Protein AF-A0AB33L3B5-F1 (afdb_monomer_lite)

Sequence (110 aa):
MNKSFKAITYSYHFKDEKKHASFLLTYSDYDDYDDYDKNINKRIKFKINQSFINRNKDIIVTPSFIKKIGYYEFSKLIGNSKTIFLIDKDEIKEGKVLIRHVKPYFFSEE

Radius of gyration: 15.98 Å; chains: 1; bounding box: 43×30×41 Å

Foldseek 3Di:
DPDDWDKDKDKDWDDDPPWTKIKIWMFTQAPDVVCVVVVHPGFDKDKDFLVVCVVCVVVDDDPVNCVVVDDVVVCVVLVPDPWDKDWDPVQCDPRITMIGIIDMDIDTDD

pLDDT: mean 84.57, std 9.16, range [47.91, 92.69]

Secondary structure (DSSP, 8-state):
---PPPEEEEEEEEEETTEEEEEEEEEESSSSHHHHHHT-SPPPEEEEEHHHHHHTGGGS--HHHHHHHHHHHHHHHHHT-S-EEEE-GGG-BTTEEEEEEEEEEEEE--

Structure (mmCIF, N/CA/C/O backbone):
data_AF-A0AB33L3B5-F1
#
_entry.id   AF-A0AB33L3B5-F1
#
loop_
_atom_site.group_PDB
_atom_site.id
_atom_site.type_symbol
_atom_site.label_atom_id
_atom_site.label_alt_id
_atom_site.label_comp_id
_atom_site.label_asym_id
_atom_site.label_entity_id
_atom_site.label_seq_id
_atom_site.pdbx_PDB_ins_code
_atom_site.Cartn_x
_atom_site.Cartn_y
_atom_site.Cartn_z
_atom_site.occupancy
_atom_site.B_iso_or_equiv
_atom_site.auth_seq_id
_atom_site.auth_comp_id
_atom_site.auth_asym_id
_atom_site.auth_atom_id
_atom_site.pdbx_PDB_model_num
ATOM 1 N N . MET A 1 1 ? 29.202 -2.184 -13.326 1.00 47.91 1 MET A N 1
ATOM 2 C CA . MET A 1 1 ? 28.197 -1.304 -12.682 1.00 47.91 1 MET A CA 1
ATOM 3 C C . MET A 1 1 ? 27.633 -2.039 -11.480 1.00 47.91 1 MET A C 1
ATOM 5 O O . MET A 1 1 ? 27.128 -3.136 -11.676 1.00 47.91 1 MET A O 1
ATOM 9 N N . ASN A 1 2 ? 27.713 -1.475 -10.270 1.00 50.91 2 ASN A N 1
ATOM 10 C CA . ASN A 1 2 ? 26.993 -2.023 -9.116 1.00 50.91 2 ASN A CA 1
ATOM 11 C C . ASN A 1 2 ? 25.494 -1.780 -9.316 1.00 50.91 2 ASN A C 1
ATOM 13 O O . ASN A 1 2 ? 24.997 -0.668 -9.137 1.00 50.91 2 ASN A O 1
ATOM 17 N N . LYS A 1 3 ? 24.7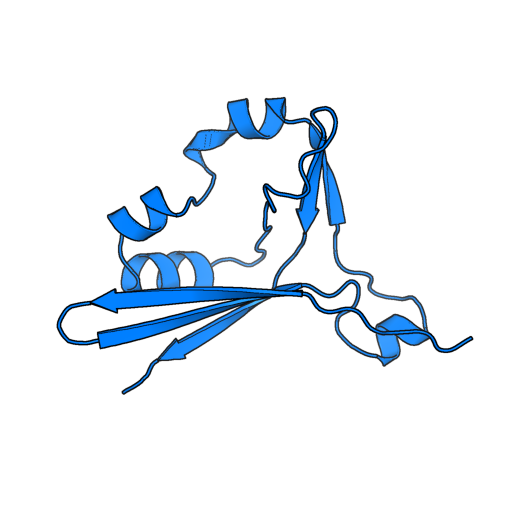93 -2.822 -9.754 1.00 61.28 3 LYS A N 1
ATOM 18 C CA . LYS A 1 3 ? 23.335 -2.896 -9.770 1.00 61.28 3 LYS A CA 1
ATOM 19 C C . LYS A 1 3 ? 22.849 -2.870 -8.308 1.00 61.28 3 LYS A C 1
ATOM 21 O O . LYS A 1 3 ? 23.199 -3.759 -7.541 1.00 61.28 3 LYS A O 1
ATOM 26 N N . SER A 1 4 ? 22.111 -1.835 -7.894 1.00 67.12 4 SER A N 1
ATOM 27 C CA . SER A 1 4 ? 21.545 -1.748 -6.539 1.00 67.12 4 SER A CA 1
ATOM 28 C C . SER A 1 4 ? 20.068 -2.143 -6.525 1.00 67.12 4 SER A C 1
ATOM 30 O O . SER A 1 4 ? 19.245 -1.575 -7.247 1.00 67.12 4 SER A O 1
ATOM 32 N N . PHE A 1 5 ? 19.735 -3.119 -5.679 1.00 74.88 5 PHE A N 1
ATOM 33 C CA . PHE A 1 5 ? 18.360 -3.512 -5.387 1.00 74.88 5 PHE A CA 1
ATOM 34 C C . PHE A 1 5 ? 17.726 -2.454 -4.477 1.00 74.88 5 PHE A C 1
ATOM 36 O O . PHE A 1 5 ? 18.210 -2.206 -3.372 1.00 74.88 5 PHE A O 1
ATOM 43 N N . LYS A 1 6 ? 16.671 -1.785 -4.952 1.00 77.56 6 LYS A N 1
ATOM 44 C CA . LYS A 1 6 ? 15.964 -0.753 -4.185 1.00 77.56 6 LYS A CA 1
ATOM 45 C C . LYS A 1 6 ? 14.647 -1.299 -3.654 1.00 77.56 6 LYS A C 1
ATOM 47 O O . LYS A 1 6 ? 13.750 -1.612 -4.433 1.00 77.56 6 LYS A O 1
ATOM 52 N N . ALA A 1 7 ? 14.524 -1.314 -2.332 1.00 82.94 7 ALA A N 1
ATOM 53 C CA . ALA A 1 7 ? 13.273 -1.551 -1.632 1.00 82.94 7 ALA A CA 1
ATOM 54 C C . ALA A 1 7 ? 12.838 -0.281 -0.887 1.00 82.94 7 ALA A C 1
ATOM 56 O O . ALA A 1 7 ? 13.673 0.467 -0.378 1.00 82.94 7 ALA A O 1
ATOM 57 N N . ILE A 1 8 ? 11.532 -0.035 -0.845 1.00 84.56 8 ILE A N 1
ATOM 58 C CA . ILE A 1 8 ? 10.903 1.039 -0.074 1.00 84.56 8 ILE A CA 1
ATOM 59 C C . ILE A 1 8 ? 9.944 0.381 0.912 1.00 84.56 8 ILE A C 1
ATOM 61 O O . ILE A 1 8 ? 9.138 -0.465 0.521 1.00 84.56 8 ILE A O 1
ATOM 65 N N . THR A 1 9 ? 10.015 0.786 2.175 1.00 86.75 9 THR A N 1
ATOM 66 C CA . THR A 1 9 ? 9.159 0.271 3.245 1.00 86.75 9 THR A CA 1
ATOM 67 C C . THR A 1 9 ? 8.336 1.409 3.824 1.00 86.75 9 THR A C 1
ATOM 69 O O . THR A 1 9 ? 8.885 2.434 4.219 1.00 86.75 9 THR A O 1
ATOM 72 N N . TYR A 1 10 ? 7.023 1.211 3.888 1.00 85.62 10 TYR A N 1
ATOM 73 C CA . TYR A 1 10 ? 6.073 2.131 4.500 1.00 85.62 10 TYR A CA 1
ATOM 74 C C . TYR A 1 10 ? 5.579 1.517 5.806 1.00 85.62 10 TYR A C 1
ATOM 76 O O . TYR A 1 10 ? 4.938 0.466 5.784 1.00 85.62 10 TYR A O 1
ATOM 84 N N . SER A 1 11 ? 5.879 2.166 6.928 1.00 86.56 11 SER A N 1
ATOM 85 C CA . SER A 1 11 ? 5.530 1.675 8.262 1.00 86.56 11 SER A CA 1
ATOM 86 C C . SER A 1 11 ? 4.273 2.350 8.795 1.00 86.56 11 SER A C 1
ATOM 88 O O . SER A 1 11 ? 4.162 3.576 8.782 1.00 86.56 11 SER A O 1
ATOM 90 N N . TYR A 1 12 ? 3.341 1.550 9.306 1.00 84.50 12 TYR A N 1
ATOM 91 C CA . TYR A 1 12 ? 2.099 2.009 9.917 1.00 84.50 12 TYR A CA 1
ATOM 92 C C . TYR A 1 12 ? 1.986 1.453 11.332 1.00 84.50 12 TYR A C 1
ATOM 94 O O . TYR A 1 12 ? 2.079 0.244 11.549 1.00 84.50 12 TYR A O 1
ATOM 102 N N . HIS A 1 13 ? 1.739 2.341 12.291 1.00 83.75 13 HIS A N 1
ATOM 103 C CA . HIS A 1 13 ? 1.646 2.002 13.706 1.00 83.75 13 HIS A CA 1
ATOM 104 C C . HIS A 1 13 ? 0.249 2.323 14.236 1.00 83.75 13 HIS A C 1
ATOM 106 O O . HIS A 1 13 ? -0.279 3.414 14.016 1.00 83.75 13 HIS A O 1
ATOM 112 N N . PHE A 1 14 ? -0.328 1.368 14.956 1.00 80.56 14 PHE A N 1
ATOM 113 C CA . PHE A 1 14 ? -1.601 1.475 15.649 1.00 80.56 14 PHE A CA 1
ATOM 114 C C . PHE A 1 14 ? -1.312 1.425 17.135 1.00 80.56 14 PHE A C 1
ATOM 116 O O . PHE A 1 14 ? -0.669 0.498 17.630 1.00 80.56 14 PHE A O 1
ATOM 123 N N . LYS A 1 15 ? -1.806 2.438 17.836 1.00 74.50 15 LYS A N 1
ATOM 124 C CA . LYS A 1 15 ? -1.794 2.478 19.286 1.00 74.50 15 LYS A CA 1
ATOM 125 C C . LYS A 1 15 ? -3.238 2.485 19.757 1.00 74.50 15 LYS A C 1
ATOM 127 O O . LYS A 1 15 ? -3.956 3.448 19.493 1.00 74.50 15 LYS A O 1
ATOM 132 N N . ASP A 1 16 ? -3.635 1.402 20.404 1.00 68.00 16 ASP A N 1
ATOM 133 C CA . ASP A 1 16 ? -4.867 1.302 21.181 1.00 68.00 16 ASP A CA 1
ATOM 134 C C . ASP A 1 16 ? -4.491 1.232 22.672 1.00 68.00 16 ASP A C 1
ATOM 136 O O . ASP A 1 16 ? -3.3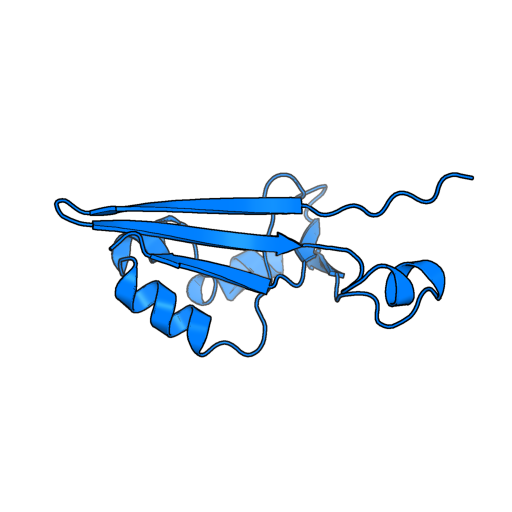60 0.872 23.003 1.00 68.00 16 ASP A O 1
ATOM 140 N N . GLU A 1 17 ? -5.402 1.578 23.580 1.00 65.81 17 GLU A N 1
ATOM 141 C CA . GLU A 1 17 ? -5.148 1.761 25.023 1.00 65.81 17 GLU A CA 1
ATOM 142 C C . GLU A 1 17 ? -4.485 0.551 25.706 1.00 65.81 17 GLU A C 1
ATOM 144 O O . GLU A 1 17 ? -3.875 0.698 26.764 1.00 65.81 17 GLU A O 1
ATOM 149 N N . LYS A 1 18 ? -4.587 -0.642 25.106 1.00 63.53 18 LYS A N 1
ATOM 150 C CA . LYS A 1 18 ? -4.032 -1.898 25.634 1.00 63.53 18 LYS A CA 1
ATOM 151 C C . LYS A 1 18 ? -3.209 -2.707 24.628 1.00 63.53 18 LYS A C 1
ATOM 153 O O . LYS A 1 18 ? -2.779 -3.800 24.980 1.00 63.53 18 LYS A O 1
ATOM 158 N N . LYS A 1 19 ? -3.039 -2.240 23.383 1.00 67.06 19 LYS A N 1
ATOM 159 C CA . LYS A 1 19 ? -2.376 -3.016 22.320 1.00 67.06 19 LYS A CA 1
ATOM 160 C C . LYS A 1 19 ? -1.578 -2.132 21.371 1.00 67.06 19 LYS A C 1
ATOM 162 O O . LYS A 1 19 ? -2.084 -1.139 20.842 1.00 67.06 19 LYS A O 1
ATOM 167 N N . HIS A 1 20 ? -0.351 -2.563 21.111 1.00 75.81 20 HIS A N 1
ATOM 168 C CA . HIS A 1 20 ? 0.501 -2.037 20.060 1.00 75.81 20 HIS A CA 1
ATOM 169 C C . HIS A 1 20 ? 0.459 -3.003 18.882 1.00 75.81 20 HIS A C 1
ATOM 171 O O . HIS A 1 20 ? 0.751 -4.189 19.008 1.00 75.81 20 HIS A O 1
ATOM 177 N N . ALA A 1 21 ? 0.046 -2.500 17.725 1.00 81.19 21 ALA A N 1
ATOM 178 C CA . ALA A 1 21 ? 0.068 -3.278 16.501 1.00 81.19 21 ALA A CA 1
ATOM 179 C C . ALA A 1 21 ? 0.709 -2.454 15.398 1.00 81.19 21 ALA A C 1
ATOM 181 O O . ALA A 1 21 ? 0.524 -1.239 15.314 1.00 81.19 21 ALA A O 1
ATOM 182 N N . SER A 1 22 ? 1.469 -3.103 14.529 1.00 83.75 22 SER A N 1
ATOM 183 C CA . SER A 1 22 ? 2.041 -2.426 13.375 1.00 83.75 22 SER A CA 1
ATOM 184 C C . SER A 1 22 ? 1.935 -3.288 12.132 1.00 83.75 22 SER A C 1
ATOM 186 O O . SER A 1 22 ? 1.772 -4.509 12.189 1.00 83.75 22 SER A O 1
ATOM 188 N N . PHE A 1 23 ? 1.968 -2.632 10.983 1.00 86.62 23 PHE A N 1
ATOM 189 C CA . PHE A 1 23 ? 2.166 -3.317 9.721 1.00 86.62 23 PHE A CA 1
ATOM 190 C C . PHE A 1 23 ? 3.080 -2.500 8.821 1.00 86.62 23 PHE A C 1
ATOM 192 O O . PHE A 1 23 ? 3.161 -1.274 8.922 1.00 86.62 23 PHE A O 1
ATOM 199 N N . LEU A 1 24 ? 3.755 -3.196 7.920 1.00 88.56 24 LEU A N 1
ATOM 200 C CA . LEU A 1 24 ? 4.561 -2.611 6.867 1.00 88.56 24 LEU A CA 1
ATOM 201 C C . LEU A 1 24 ? 3.923 -2.911 5.523 1.00 88.56 24 LEU A C 1
ATOM 203 O O . LEU A 1 24 ? 3.409 -4.006 5.302 1.00 88.56 24 LEU A O 1
ATOM 207 N N . LEU A 1 25 ? 4.032 -1.967 4.600 1.00 87.62 25 LEU A N 1
ATOM 208 C CA . LEU A 1 25 ? 3.890 -2.232 3.175 1.00 87.62 25 LEU A CA 1
ATOM 209 C C . LEU A 1 25 ? 5.270 -2.121 2.556 1.00 87.62 25 LEU A C 1
ATOM 211 O O . LEU A 1 25 ? 5.899 -1.067 2.639 1.00 87.62 25 LEU A O 1
ATOM 215 N N . THR A 1 26 ? 5.744 -3.193 1.931 1.00 87.75 26 THR A N 1
ATOM 216 C CA . THR A 1 26 ? 7.032 -3.164 1.23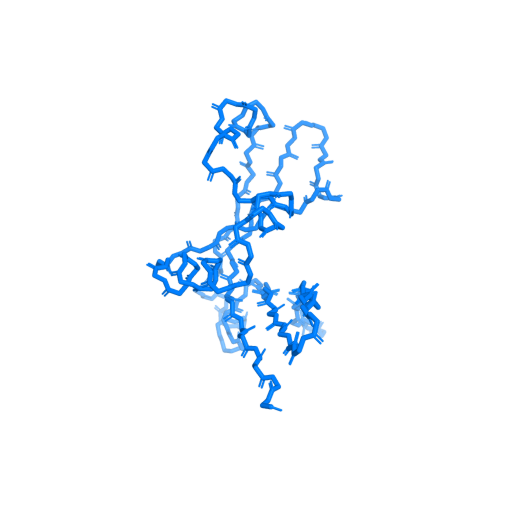9 1.00 87.75 26 THR A CA 1
ATOM 217 C C . THR A 1 26 ? 6.838 -3.190 -0.267 1.00 87.75 26 THR A C 1
ATOM 219 O O . THR A 1 26 ? 6.050 -3.961 -0.836 1.00 87.75 26 THR A O 1
ATOM 222 N N . TYR A 1 27 ? 7.590 -2.316 -0.918 1.00 87.69 27 TYR A N 1
ATOM 223 C CA . TYR A 1 27 ? 7.741 -2.251 -2.353 1.00 87.69 27 TYR A CA 1
ATOM 224 C C . TYR A 1 27 ? 9.171 -2.612 -2.737 1.00 87.69 27 TYR A C 1
ATOM 226 O O . TYR A 1 27 ? 10.126 -2.080 -2.181 1.00 87.69 27 TYR A O 1
ATOM 234 N N . SER A 1 28 ? 9.300 -3.433 -3.768 1.00 87.56 28 SER A N 1
ATOM 235 C CA . SER A 1 28 ? 10.524 -3.605 -4.540 1.00 87.56 28 SER A CA 1
ATOM 236 C C . SER A 1 28 ? 10.137 -3.685 -6.016 1.00 87.56 28 SER A C 1
ATOM 238 O O . SER A 1 28 ? 9.020 -4.093 -6.338 1.00 87.56 28 SER A O 1
ATOM 240 N N . ASP A 1 29 ? 11.033 -3.288 -6.923 1.00 86.00 29 ASP A N 1
ATOM 241 C CA . ASP A 1 29 ? 10.808 -3.485 -8.362 1.00 86.00 29 ASP A CA 1
ATOM 242 C C . ASP A 1 29 ? 10.773 -4.989 -8.734 1.00 86.00 29 ASP A C 1
ATOM 244 O O . ASP A 1 29 ? 10.180 -5.339 -9.753 1.00 86.00 29 ASP A O 1
ATOM 248 N N . TYR A 1 30 ? 11.351 -5.868 -7.903 1.00 87.50 30 TYR A N 1
ATOM 249 C CA . TYR A 1 30 ? 11.445 -7.324 -8.107 1.00 87.50 30 TYR A CA 1
ATOM 250 C C . TYR A 1 30 ? 11.201 -8.081 -6.793 1.00 87.50 30 TYR A C 1
ATOM 252 O O . TYR A 1 30 ? 11.396 -7.515 -5.715 1.00 87.50 30 TYR A O 1
ATOM 260 N N . ASP A 1 31 ? 10.757 -9.337 -6.860 1.00 82.06 31 ASP A N 1
ATOM 261 C CA . ASP A 1 31 ? 10.482 -10.127 -5.653 1.00 82.06 31 ASP A CA 1
ATOM 262 C C . ASP A 1 31 ? 11.756 -10.561 -4.920 1.00 82.06 31 ASP A C 1
ATOM 264 O O . ASP A 1 31 ? 11.783 -10.511 -3.689 1.00 82.06 31 ASP A O 1
ATOM 268 N N . ASP A 1 32 ? 12.818 -10.878 -5.659 1.00 85.94 32 ASP A N 1
ATOM 269 C CA . ASP A 1 32 ? 14.132 -11.219 -5.121 1.00 85.94 32 ASP A CA 1
ATOM 270 C C . ASP A 1 32 ? 15.282 -10.749 -6.037 1.00 85.94 32 ASP A C 1
ATOM 272 O O . ASP A 1 32 ? 15.086 -10.036 -7.029 1.00 85.94 32 ASP A O 1
ATOM 276 N N . TYR A 1 33 ? 16.512 -11.091 -5.643 1.00 85.19 33 TYR A N 1
ATOM 277 C CA . TYR A 1 33 ? 17.721 -10.722 -6.375 1.00 85.19 33 TYR A CA 1
ATOM 278 C C . TYR A 1 33 ? 17.881 -11.494 -7.692 1.00 85.19 33 TYR A C 1
ATOM 280 O O . TYR A 1 33 ? 18.416 -10.938 -8.650 1.00 85.19 33 TYR A O 1
ATOM 288 N N . ASP A 1 34 ? 17.398 -12.734 -7.767 1.00 88.31 34 ASP A N 1
ATOM 289 C CA . ASP A 1 34 ? 17.487 -13.554 -8.975 1.00 88.31 34 ASP A CA 1
ATOM 290 C C . ASP A 1 34 ? 16.597 -12.977 -10.078 1.00 88.31 34 ASP A C 1
ATOM 292 O O . ASP A 1 34 ? 17.050 -12.804 -11.214 1.00 88.31 34 ASP A O 1
ATOM 296 N N . ASP A 1 35 ? 15.357 -12.624 -9.735 1.00 89.56 35 ASP A N 1
ATOM 297 C CA . ASP A 1 35 ? 14.418 -11.932 -10.619 1.00 89.56 35 ASP A CA 1
ATOM 298 C C . ASP A 1 35 ? 14.988 -10.585 -11.086 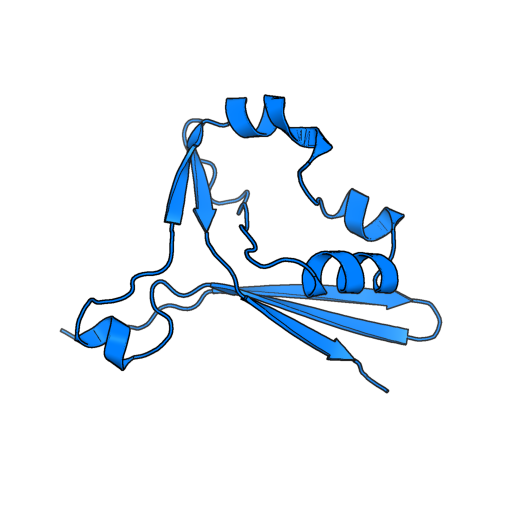1.00 89.56 35 ASP A C 1
ATOM 300 O O . ASP A 1 35 ? 14.884 -10.225 -12.264 1.00 89.56 35 ASP A O 1
ATOM 304 N N . TYR A 1 36 ? 15.636 -9.849 -10.179 1.00 88.62 36 TYR A N 1
ATOM 305 C CA . TYR A 1 36 ? 16.309 -8.589 -10.488 1.00 88.62 36 TYR A CA 1
ATOM 306 C C . TYR A 1 36 ? 17.485 -8.762 -11.456 1.00 88.62 36 TYR A C 1
ATOM 308 O O . TYR A 1 36 ? 17.605 -8.000 -12.422 1.00 88.62 36 TYR A O 1
ATOM 316 N N . ASP A 1 37 ? 18.358 -9.743 -11.222 1.00 88.25 37 ASP A N 1
ATOM 317 C CA . ASP A 1 37 ? 19.543 -9.942 -12.051 1.00 88.25 37 ASP A CA 1
ATOM 318 C C . ASP A 1 37 ? 19.177 -10.431 -13.455 1.00 88.25 37 ASP A C 1
ATOM 320 O O . ASP A 1 37 ? 19.644 -9.860 -14.449 1.00 88.25 37 ASP A O 1
ATOM 324 N N . LYS A 1 38 ? 18.254 -11.399 -13.525 1.00 90.12 38 LYS A N 1
ATOM 325 C CA . LYS A 1 38 ? 17.698 -11.954 -14.770 1.00 90.12 38 LYS A CA 1
ATOM 326 C C . LYS A 1 38 ? 16.709 -11.009 -15.455 1.00 90.12 38 LYS A C 1
ATOM 328 O O . LYS A 1 38 ? 16.346 -11.241 -16.605 1.00 90.12 38 LYS A O 1
ATOM 333 N N . ASN A 1 39 ? 16.292 -9.939 -14.776 1.00 86.44 39 ASN A N 1
ATOM 334 C CA . ASN A 1 39 ? 15.298 -8.976 -15.241 1.00 86.44 39 ASN A CA 1
ATOM 335 C C . ASN A 1 39 ? 13.968 -9.637 -15.663 1.00 86.44 39 ASN A C 1
ATOM 337 O O . ASN A 1 39 ? 13.399 -9.330 -16.714 1.00 86.44 39 ASN A O 1
ATOM 341 N N . ILE A 1 40 ? 13.471 -10.540 -14.826 1.00 88.44 40 ILE A N 1
ATOM 342 C CA . ILE A 1 40 ? 12.202 -11.256 -15.005 1.00 88.44 40 ILE A CA 1
ATOM 343 C C . ILE A 1 40 ? 11.230 -10.900 -13.872 1.00 88.44 40 ILE A C 1
ATOM 345 O O . ILE A 1 40 ? 11.622 -10.268 -12.897 1.00 88.44 40 ILE A O 1
ATOM 349 N N . ASN A 1 41 ? 9.944 -11.243 -14.024 1.00 86.31 41 ASN A N 1
ATOM 350 C CA . ASN A 1 41 ? 8.917 -11.116 -12.971 1.00 86.31 41 ASN A CA 1
ATOM 351 C C . ASN A 1 41 ? 8.842 -9.743 -12.276 1.00 86.31 41 ASN A C 1
ATOM 353 O O . ASN A 1 41 ? 8.544 -9.628 -11.086 1.00 86.31 41 ASN A O 1
ATOM 357 N N . LYS A 1 42 ? 9.094 -8.670 -13.029 1.00 86.25 42 LYS A N 1
ATOM 358 C CA . LYS A 1 42 ? 9.059 -7.308 -12.498 1.00 86.25 42 LYS A CA 1
ATOM 359 C C . LYS A 1 42 ? 7.701 -7.003 -11.868 1.00 86.25 42 LYS A C 1
ATOM 361 O O . LYS A 1 42 ? 6.654 -7.228 -12.483 1.00 86.25 42 LYS A O 1
ATOM 366 N N . ARG A 1 43 ? 7.707 -6.427 -10.665 1.00 85.81 43 ARG A N 1
ATOM 367 C CA . ARG A 1 43 ? 6.469 -6.053 -9.982 1.00 85.81 43 ARG A CA 1
ATOM 368 C C . ARG A 1 43 ? 5.689 -5.007 -10.766 1.00 85.81 43 ARG A C 1
ATOM 370 O O . ARG A 1 43 ? 6.238 -4.100 -11.395 1.00 85.81 43 ARG A O 1
ATOM 377 N N . ILE A 1 44 ? 4.369 -5.117 -10.654 1.00 85.62 44 ILE A N 1
ATOM 378 C CA . ILE A 1 44 ? 3.431 -4.203 -11.291 1.00 85.62 44 ILE A CA 1
ATOM 379 C C . ILE A 1 44 ? 3.626 -2.791 -10.726 1.00 85.62 44 ILE A C 1
ATOM 381 O O . ILE A 1 44 ? 3.481 -2.539 -9.525 1.00 85.62 44 ILE A O 1
ATOM 385 N N . LYS A 1 45 ? 3.907 -1.861 -11.637 1.00 88.06 45 LYS A N 1
ATOM 386 C CA . LYS A 1 45 ? 3.938 -0.423 -11.394 1.00 88.06 45 LYS A CA 1
ATOM 387 C C . LYS A 1 45 ? 3.344 0.282 -12.599 1.00 88.06 45 LYS A C 1
ATOM 389 O O . LYS A 1 45 ? 3.814 0.088 -13.718 1.00 88.06 45 LYS A O 1
ATOM 394 N N . PHE A 1 46 ? 2.342 1.120 -12.379 1.00 89.06 46 PHE A N 1
ATOM 395 C CA . PHE A 1 46 ? 1.705 1.873 -13.455 1.00 89.06 46 PHE A CA 1
ATOM 396 C C . PHE A 1 46 ? 1.382 3.295 -13.017 1.00 89.06 46 PHE A C 1
ATOM 398 O O . PHE A 1 46 ? 1.330 3.617 -11.830 1.00 89.06 46 PHE A O 1
ATOM 405 N N . LYS A 1 47 ? 1.217 4.167 -14.011 1.00 90.81 47 LYS A N 1
ATOM 406 C CA . LYS A 1 47 ? 0.792 5.549 -13.811 1.00 90.81 47 LYS A CA 1
ATOM 407 C C . LYS A 1 47 ? -0.676 5.658 -14.175 1.00 90.81 47 LYS A C 1
ATOM 409 O O . LYS A 1 47 ? -1.080 5.178 -15.230 1.00 90.81 47 LYS A O 1
ATOM 414 N N . ILE A 1 48 ? -1.443 6.333 -13.336 1.00 91.06 48 ILE A N 1
ATOM 415 C CA . ILE A 1 48 ? -2.827 6.703 -13.635 1.00 91.06 48 ILE A CA 1
ATOM 416 C C . ILE A 1 48 ? -2.980 8.220 -13.608 1.00 91.06 48 ILE A C 1
ATOM 418 O O . ILE A 1 48 ? -2.151 8.936 -13.047 1.00 91.06 48 ILE A O 1
ATOM 422 N N . ASN A 1 49 ? -4.062 8.718 -14.196 1.00 92.62 49 ASN A N 1
ATOM 423 C CA . ASN A 1 49 ? -4.439 10.118 -14.051 1.00 92.62 49 ASN A CA 1
ATOM 424 C C . ASN A 1 49 ? -5.092 10.352 -12.676 1.00 92.62 49 ASN A C 1
ATOM 426 O O . ASN A 1 49 ? -5.880 9.528 -12.215 1.00 92.62 49 ASN A O 1
ATOM 430 N N . GLN A 1 50 ? -4.827 11.493 -12.043 1.00 90.12 50 GLN A N 1
ATOM 431 C CA . GLN A 1 50 ? -5.412 11.865 -10.750 1.00 90.12 50 GLN A CA 1
ATOM 432 C C . GLN A 1 50 ? -6.951 11.894 -10.766 1.00 90.12 50 GLN A C 1
ATOM 434 O O . GLN A 1 50 ? -7.589 11.590 -9.760 1.00 90.12 50 GLN A O 1
ATOM 439 N N . SER A 1 51 ? -7.571 12.171 -11.915 1.00 91.25 51 SER A N 1
ATOM 440 C CA . SER A 1 51 ? -9.026 12.076 -12.074 1.00 91.25 51 SER A CA 1
ATOM 441 C C . SER A 1 51 ? -9.571 10.670 -11.805 1.00 91.25 51 SER A C 1
ATOM 443 O O . SER A 1 51 ? -10.685 10.554 -11.300 1.00 91.25 51 SER A O 1
ATOM 445 N N . PHE A 1 52 ? -8.798 9.607 -12.063 1.00 90.31 52 PHE A N 1
ATOM 446 C CA . PHE A 1 52 ? -9.190 8.242 -11.708 1.00 90.31 52 PHE A CA 1
ATOM 447 C C . PHE A 1 52 ? -9.317 8.088 -10.191 1.00 90.31 52 PHE A C 1
ATOM 449 O O . PHE A 1 52 ? -10.309 7.539 -9.721 1.00 90.31 52 PHE A O 1
ATOM 456 N N . ILE A 1 53 ? -8.366 8.630 -9.423 1.00 89.25 53 ILE A N 1
ATOM 457 C CA . ILE A 1 53 ? -8.428 8.637 -7.954 1.00 89.25 53 ILE A CA 1
ATOM 458 C C . ILE A 1 53 ? -9.665 9.396 -7.478 1.00 89.25 53 ILE A C 1
ATOM 460 O O . ILE A 1 53 ? -10.420 8.888 -6.656 1.00 89.25 53 ILE A O 1
ATOM 464 N N . ASN A 1 54 ? -9.918 10.576 -8.045 1.00 89.38 54 ASN A N 1
ATOM 465 C CA . ASN A 1 54 ? -11.052 11.410 -7.648 1.00 89.38 54 ASN A CA 1
ATOM 466 C C . ASN A 1 54 ? -12.405 10.734 -7.922 1.00 89.38 54 ASN A C 1
ATOM 468 O O . ASN A 1 54 ? -13.322 10.858 -7.113 1.00 89.38 54 ASN A O 1
ATOM 472 N N . ARG A 1 55 ? -12.523 10.004 -9.040 1.00 92.69 55 ARG A N 1
ATOM 473 C CA . ARG A 1 55 ? -13.741 9.263 -9.417 1.00 92.69 55 ARG A CA 1
ATOM 474 C C . ARG A 1 55 ? -13.963 7.997 -8.590 1.00 92.69 55 ARG A C 1
ATOM 476 O O . ARG A 1 55 ? -15.099 7.569 -8.461 1.00 92.69 55 ARG A O 1
ATOM 483 N N . ASN A 1 56 ? -12.899 7.418 -8.038 1.00 89.88 56 ASN A N 1
ATOM 484 C CA . ASN A 1 56 ? -12.933 6.145 -7.315 1.00 89.88 56 ASN A CA 1
ATOM 485 C C . ASN A 1 56 ? -12.546 6.307 -5.837 1.00 89.88 56 ASN A C 1
ATOM 487 O O . ASN A 1 56 ? -12.071 5.368 -5.207 1.00 89.88 56 ASN A O 1
ATOM 491 N N . LYS A 1 57 ? -12.717 7.503 -5.264 1.00 86.12 57 LYS A N 1
ATOM 492 C CA . LYS A 1 57 ? -12.281 7.807 -3.892 1.00 86.12 57 LYS A CA 1
ATOM 493 C C . LYS A 1 57 ? -12.914 6.891 -2.837 1.00 86.12 57 LYS A C 1
ATOM 495 O O . LYS A 1 57 ? -12.282 6.611 -1.825 1.00 86.12 57 LYS A O 1
ATOM 500 N N . ASP A 1 58 ? -14.127 6.408 -3.097 1.00 85.62 58 ASP A N 1
ATOM 501 C CA . ASP A 1 58 ? -14.923 5.641 -2.135 1.00 85.62 58 ASP A CA 1
ATOM 502 C C . ASP A 1 58 ? -14.415 4.201 -1.954 1.00 85.62 58 ASP A C 1
ATOM 504 O O . ASP A 1 58 ? -14.710 3.569 -0.943 1.00 85.62 58 ASP A O 1
ATOM 508 N N . ILE A 1 59 ? -13.609 3.696 -2.896 1.00 84.12 59 ILE A N 1
ATOM 509 C CA . ILE A 1 59 ? -12.980 2.367 -2.811 1.00 84.12 59 ILE A CA 1
ATOM 510 C C . ILE A 1 59 ? -11.527 2.424 -2.314 1.00 84.12 59 ILE A C 1
ATOM 512 O O . ILE A 1 59 ? -10.882 1.387 -2.167 1.00 84.12 59 ILE A O 1
ATOM 516 N N . ILE A 1 60 ? -10.983 3.622 -2.068 1.00 89.88 60 ILE A N 1
ATOM 517 C CA . ILE A 1 60 ? -9.589 3.797 -1.654 1.00 89.88 60 ILE A CA 1
ATOM 518 C C . ILE A 1 60 ? -9.494 3.773 -0.132 1.00 89.88 60 ILE A C 1
ATOM 520 O O . ILE A 1 60 ? -10.057 4.611 0.574 1.00 89.88 60 ILE A O 1
ATOM 524 N N . VAL A 1 61 ? -8.690 2.843 0.375 1.00 91.12 61 VAL A N 1
ATOM 525 C CA . VAL A 1 61 ? -8.348 2.762 1.794 1.00 91.12 61 VAL A CA 1
ATOM 526 C C . VAL A 1 61 ? -7.392 3.904 2.146 1.00 91.12 61 VAL A C 1
ATOM 528 O O . VAL A 1 61 ? -6.264 3.972 1.663 1.00 91.12 61 VAL A O 1
ATOM 531 N N . THR A 1 62 ? -7.853 4.826 2.990 1.00 90.50 62 THR A N 1
ATOM 532 C CA . THR A 1 62 ? -7.098 6.011 3.432 1.00 90.50 62 THR A CA 1
ATOM 533 C C . THR A 1 62 ? -6.738 5.926 4.918 1.00 90.50 62 THR A C 1
ATOM 535 O O . THR A 1 62 ? -7.402 5.203 5.660 1.00 90.50 62 THR A O 1
ATOM 538 N N . PRO A 1 63 ? -5.759 6.707 5.415 1.00 86.94 63 PRO A N 1
ATOM 539 C CA . PRO A 1 63 ? -5.452 6.745 6.847 1.00 86.94 63 PRO A CA 1
ATOM 540 C C . PRO A 1 63 ? -6.659 7.089 7.736 1.00 86.94 63 PRO A C 1
ATOM 542 O O . PRO A 1 63 ? -6.805 6.526 8.817 1.00 86.94 63 PRO A O 1
ATOM 545 N N . SER A 1 64 ? -7.557 7.972 7.283 1.00 88.50 64 SER A N 1
ATOM 546 C CA . SER A 1 64 ? -8.784 8.306 8.019 1.00 88.50 64 SER A CA 1
ATOM 547 C C . SER A 1 64 ? -9.777 7.145 8.046 1.00 88.50 64 SER A C 1
ATOM 549 O O . SER A 1 64 ? -10.383 6.892 9.085 1.00 88.50 64 SER A O 1
ATOM 551 N N . PHE A 1 65 ? -9.914 6.408 6.939 1.00 91.19 65 PHE A N 1
ATOM 552 C CA . PHE A 1 65 ? -10.713 5.184 6.894 1.00 91.19 65 PHE A CA 1
ATOM 553 C C . PHE A 1 65 ? -10.149 4.116 7.836 1.00 91.19 65 PHE A C 1
ATOM 555 O O . PHE A 1 65 ? -10.890 3.579 8.652 1.00 91.19 65 PHE A O 1
ATOM 562 N N . ILE A 1 66 ? -8.836 3.875 7.785 1.00 89.31 66 ILE A N 1
ATOM 563 C CA . ILE A 1 66 ? -8.130 2.943 8.674 1.00 89.31 66 ILE A CA 1
ATOM 564 C C . ILE A 1 66 ? -8.378 3.310 10.143 1.00 89.31 66 ILE A C 1
ATOM 566 O O . ILE A 1 66 ? -8.760 2.455 10.938 1.00 89.31 66 ILE A O 1
ATOM 570 N N . LYS A 1 67 ? -8.228 4.594 10.497 1.00 86.25 67 LYS A N 1
ATOM 571 C CA . LYS A 1 67 ? -8.500 5.093 11.853 1.00 86.25 67 LYS A CA 1
ATOM 572 C C . LYS A 1 67 ? -9.954 4.866 12.275 1.00 86.25 67 LYS A C 1
ATOM 574 O O . LYS A 1 67 ? -10.202 4.581 13.439 1.00 86.25 67 LYS A O 1
ATOM 579 N N . LYS A 1 68 ? -10.905 4.996 11.346 1.00 90.12 68 LYS A N 1
ATOM 580 C CA . LYS A 1 68 ? -12.337 4.804 11.609 1.00 90.12 68 LYS A CA 1
ATOM 581 C C . LYS A 1 68 ? -12.688 3.344 11.901 1.00 90.12 68 LYS A C 1
ATOM 583 O O . LYS A 1 68 ? -13.500 3.103 12.784 1.00 90.12 68 LYS A O 1
ATOM 588 N N . ILE A 1 69 ? -12.131 2.395 11.146 1.00 89.94 69 ILE A N 1
ATOM 589 C CA . ILE A 1 69 ? -12.466 0.966 11.290 1.00 89.94 69 ILE A CA 1
ATOM 590 C C . ILE A 1 69 ? -11.599 0.245 12.333 1.00 89.94 69 ILE A C 1
ATOM 592 O O . ILE A 1 69 ? -11.988 -0.805 12.834 1.00 89.94 69 ILE A O 1
ATOM 596 N N . GLY A 1 70 ? -10.440 0.811 12.677 1.00 87.38 70 GLY A N 1
ATOM 597 C CA . GLY A 1 70 ? -9.496 0.222 13.622 1.00 87.38 70 GLY A CA 1
ATOM 598 C C . GLY A 1 70 ? -8.614 -0.874 13.011 1.00 87.38 70 GLY A C 1
ATOM 599 O O . GLY A 1 70 ? -8.844 -1.359 11.902 1.00 87.38 70 GLY A O 1
ATOM 600 N N . TYR A 1 71 ? -7.573 -1.265 13.755 1.00 85.44 71 TYR A N 1
ATOM 601 C CA . TYR A 1 71 ? -6.559 -2.223 13.294 1.00 85.44 71 TYR A CA 1
ATOM 602 C C . TYR A 1 71 ? -7.151 -3.581 12.912 1.00 85.44 71 TYR A C 1
ATOM 604 O O . TYR A 1 71 ? -6.798 -4.129 11.876 1.00 85.44 71 TYR A O 1
ATOM 612 N N . TYR A 1 72 ? -8.045 -4.120 13.742 1.00 86.12 72 TYR A N 1
ATOM 613 C CA . TYR A 1 72 ? -8.565 -5.476 13.575 1.00 86.12 72 TYR A CA 1
ATOM 614 C C . TYR A 1 72 ? -9.410 -5.636 12.304 1.00 86.12 72 TYR A C 1
ATOM 616 O O . TYR A 1 72 ? -9.227 -6.585 11.546 1.00 86.12 72 TYR A O 1
ATOM 624 N N . GLU A 1 73 ? -10.299 -4.685 12.018 1.00 89.81 73 GLU A N 1
ATOM 625 C CA . GLU A 1 73 ? -11.086 -4.721 10.782 1.00 89.81 73 GLU A CA 1
ATOM 626 C C . GLU A 1 73 ? -10.221 -4.409 9.556 1.00 89.81 73 GLU A C 1
ATOM 628 O O . GLU A 1 73 ? -10.385 -5.015 8.496 1.00 89.81 73 GLU A O 1
ATOM 633 N N . PHE A 1 74 ? -9.233 -3.524 9.706 1.00 89.06 74 PHE A N 1
ATOM 634 C CA . PHE A 1 74 ? -8.259 -3.264 8.653 1.00 89.06 74 PHE A CA 1
ATOM 635 C C . PHE A 1 74 ? -7.413 -4.503 8.318 1.00 89.06 74 PHE A C 1
ATOM 637 O O . PHE A 1 74 ? -7.232 -4.820 7.141 1.00 89.06 74 PHE A O 1
ATOM 644 N N . SER A 1 75 ? -6.911 -5.228 9.321 1.00 87.19 75 SER A N 1
ATOM 645 C CA . SER A 1 75 ? -6.074 -6.411 9.108 1.00 87.19 75 SER A CA 1
ATOM 646 C C . SER A 1 75 ? -6.858 -7.546 8.451 1.00 87.19 75 SER A C 1
ATOM 648 O O . SER A 1 75 ? -6.318 -8.199 7.562 1.00 87.19 75 SER A O 1
ATOM 650 N N . LYS A 1 76 ? -8.148 -7.718 8.773 1.00 89.44 76 LYS A N 1
ATOM 651 C CA . LYS A 1 76 ? -9.050 -8.618 8.030 1.00 89.44 76 LYS A CA 1
ATOM 652 C C . LYS A 1 76 ? -9.213 -8.209 6.568 1.00 89.44 76 LYS A C 1
ATOM 654 O O . LYS A 1 76 ? -9.099 -9.053 5.680 1.00 89.44 76 LYS A O 1
ATOM 659 N N . LEU A 1 77 ? -9.487 -6.927 6.309 1.00 89.88 77 LEU A N 1
ATOM 660 C CA . LEU A 1 77 ? -9.679 -6.404 4.952 1.00 89.88 77 LEU A CA 1
ATOM 661 C C . LEU A 1 77 ? -8.439 -6.661 4.087 1.00 89.88 77 LEU A C 1
ATOM 663 O O . LEU A 1 77 ? -8.535 -7.170 2.968 1.00 89.88 77 LEU A O 1
ATOM 667 N N . ILE A 1 78 ? -7.266 -6.340 4.627 1.00 88.62 78 ILE A N 1
ATOM 668 C CA . ILE A 1 78 ? -5.994 -6.520 3.933 1.00 88.62 78 ILE A CA 1
ATOM 669 C C . ILE A 1 78 ? -5.603 -7.997 3.825 1.00 88.62 78 ILE A C 1
ATOM 671 O O . ILE A 1 78 ? -5.165 -8.417 2.759 1.00 88.62 78 ILE A O 1
ATOM 675 N N . GLY A 1 79 ? -5.791 -8.797 4.876 1.00 86.06 79 GLY A N 1
ATOM 676 C CA . GLY A 1 79 ? -5.462 -10.226 4.880 1.00 86.06 79 GLY A CA 1
ATOM 677 C C . GLY A 1 79 ? -6.245 -11.037 3.842 1.00 86.06 79 GLY A C 1
ATOM 678 O O . GLY A 1 79 ? -5.720 -12.000 3.294 1.00 86.06 79 GLY A O 1
ATOM 679 N N . ASN A 1 80 ? -7.464 -10.607 3.507 1.00 86.94 80 ASN A N 1
ATOM 680 C CA . ASN A 1 80 ? -8.287 -11.223 2.460 1.00 86.94 80 ASN A CA 1
ATOM 681 C C . ASN A 1 80 ? -7.987 -10.701 1.042 1.00 86.94 80 ASN A C 1
ATOM 683 O O . ASN A 1 80 ? -8.563 -11.184 0.062 1.00 86.94 80 ASN A O 1
ATOM 687 N N . SER A 1 81 ? -7.116 -9.700 0.903 1.00 88.50 81 SER A N 1
ATOM 688 C CA . SER A 1 81 ? -6.819 -9.074 -0.384 1.00 88.50 81 SER A CA 1
ATOM 689 C C . SER A 1 81 ? -5.753 -9.859 -1.149 1.00 88.50 81 SER A C 1
ATOM 691 O O . SER A 1 81 ? -4.634 -10.032 -0.679 1.00 88.50 81 SER A O 1
ATOM 693 N N . LYS A 1 82 ? -6.065 -10.276 -2.385 1.00 87.75 82 LYS A N 1
ATOM 694 C CA . LYS A 1 82 ? -5.091 -10.946 -3.273 1.00 87.75 82 LYS A CA 1
ATOM 695 C C . LYS A 1 82 ? -3.982 -10.014 -3.763 1.00 87.75 82 LYS A C 1
ATOM 697 O O . LYS A 1 82 ? -2.900 -10.466 -4.123 1.00 87.75 82 LYS A O 1
ATOM 702 N N . THR A 1 83 ? -4.272 -8.721 -3.862 1.00 89.62 83 THR A N 1
ATOM 703 C CA . THR A 1 83 ? -3.366 -7.725 -4.435 1.00 89.62 83 THR A CA 1
ATOM 704 C C . THR A 1 83 ? -3.595 -6.394 -3.749 1.00 89.62 83 THR A C 1
ATOM 706 O O . THR A 1 83 ? -4.739 -5.985 -3.559 1.00 89.62 83 THR A O 1
ATOM 709 N N . ILE A 1 84 ? -2.506 -5.714 -3.400 1.00 91.62 84 ILE A N 1
ATOM 710 C CA . ILE A 1 84 ? -2.553 -4.412 -2.740 1.00 91.62 84 ILE A CA 1
ATOM 711 C C . ILE A 1 84 ? -1.739 -3.426 -3.554 1.00 91.62 84 ILE A C 1
ATOM 713 O O . ILE A 1 84 ? -0.565 -3.642 -3.854 1.00 91.62 84 ILE A O 1
ATOM 717 N N . PHE A 1 85 ? -2.376 -2.315 -3.886 1.00 92.06 85 PHE A N 1
ATOM 718 C CA . PHE A 1 85 ? -1.750 -1.216 -4.588 1.00 92.06 85 PHE A CA 1
ATOM 719 C C . PHE A 1 85 ? -1.610 -0.026 -3.648 1.00 92.06 85 PHE A C 1
ATOM 721 O O . PHE A 1 85 ? -2.586 0.409 -3.040 1.00 92.06 85 PHE A O 1
ATOM 728 N N . LEU A 1 86 ? -0.394 0.503 -3.543 1.00 91.56 86 LEU A N 1
ATOM 729 C CA . LEU A 1 86 ? -0.104 1.699 -2.770 1.00 91.56 86 LEU A CA 1
ATOM 730 C C . LEU A 1 86 ? -0.042 2.920 -3.687 1.00 91.56 86 LEU A C 1
ATOM 732 O O . LEU A 1 86 ? 0.615 2.895 -4.733 1.00 91.56 86 LEU A O 1
ATOM 736 N N . ILE A 1 87 ? -0.709 3.988 -3.253 1.00 90.69 87 ILE A N 1
ATOM 737 C CA . ILE A 1 87 ? -0.591 5.331 -3.817 1.00 90.69 87 ILE A CA 1
ATOM 738 C C . ILE A 1 87 ? 0.337 6.127 -2.904 1.00 90.69 87 ILE A C 1
ATOM 740 O O . ILE A 1 87 ? -0.026 6.434 -1.768 1.00 90.69 87 ILE A O 1
ATOM 744 N N . ASP A 1 88 ? 1.511 6.473 -3.416 1.00 83.75 88 ASP A N 1
ATOM 745 C CA . ASP A 1 88 ? 2.426 7.382 -2.737 1.00 83.75 88 ASP A CA 1
ATOM 746 C C . ASP A 1 88 ? 2.104 8.820 -3.160 1.00 83.75 88 ASP A C 1
ATOM 748 O O . ASP A 1 88 ? 2.203 9.171 -4.341 1.00 83.75 88 ASP A O 1
ATOM 752 N N . LYS A 1 89 ? 1.654 9.642 -2.206 1.00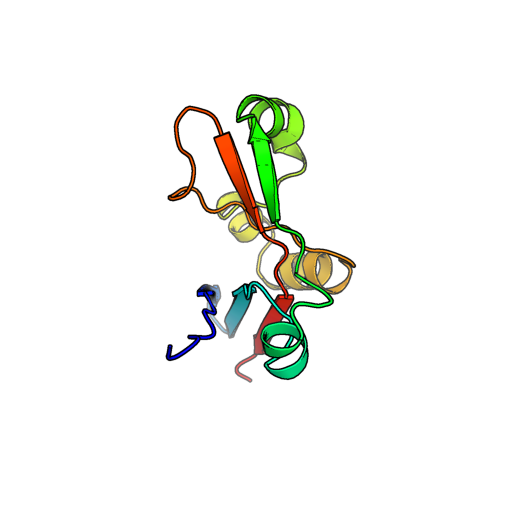 82.06 89 LYS A N 1
ATOM 753 C CA . LYS A 1 89 ? 1.245 11.024 -2.484 1.00 82.06 89 LYS A CA 1
ATOM 754 C C . LYS A 1 89 ? 2.423 11.903 -2.895 1.00 82.06 89 LYS A C 1
ATOM 756 O O . LYS A 1 89 ? 2.215 12.820 -3.687 1.00 82.06 89 LYS A O 1
ATOM 761 N N . ASP A 1 90 ? 3.629 11.589 -2.433 1.00 84.44 90 ASP A N 1
ATOM 762 C CA . ASP A 1 90 ? 4.837 12.356 -2.750 1.00 84.44 90 ASP A CA 1
ATOM 763 C C . ASP A 1 90 ? 5.312 12.095 -4.193 1.00 84.44 90 ASP A C 1
ATOM 765 O O . ASP A 1 90 ? 6.086 12.856 -4.775 1.00 84.44 90 ASP A O 1
ATOM 769 N N . GLU A 1 91 ? 4.785 11.040 -4.819 1.00 84.19 91 GLU A N 1
ATOM 770 C CA . GLU A 1 91 ? 5.049 10.658 -6.208 1.00 84.19 91 GLU A CA 1
ATOM 771 C C . GLU A 1 91 ? 3.969 11.163 -7.182 1.00 84.19 91 GLU A C 1
ATOM 773 O O . GLU A 1 91 ? 3.974 10.804 -8.366 1.00 84.19 91 GLU A O 1
ATOM 778 N 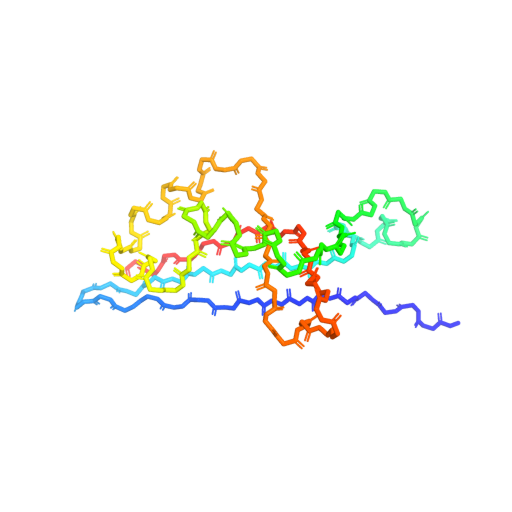N . ILE A 1 92 ? 3.039 12.004 -6.717 1.00 87.88 92 ILE A N 1
ATOM 779 C CA . ILE A 1 92 ? 2.054 12.660 -7.581 1.00 87.88 92 ILE A CA 1
ATOM 780 C C . ILE A 1 92 ? 2.719 13.853 -8.267 1.00 87.88 92 ILE A C 1
ATOM 782 O O . ILE A 1 92 ? 3.048 14.854 -7.634 1.00 87.88 92 ILE A O 1
ATOM 786 N N . LYS A 1 93 ? 2.900 13.760 -9.587 1.00 90.00 93 LYS A N 1
ATOM 787 C CA . LYS A 1 93 ? 3.556 14.795 -10.402 1.00 90.00 93 LYS A CA 1
ATOM 788 C C . LYS A 1 93 ? 2.738 15.071 -11.651 1.00 90.00 93 LYS A C 1
ATOM 790 O O . LYS A 1 93 ? 2.361 14.136 -12.355 1.00 90.00 93 LYS A O 1
ATOM 795 N N . GLU A 1 94 ? 2.460 16.346 -11.920 1.00 90.06 94 GLU A N 1
ATOM 796 C CA . GLU A 1 94 ? 1.767 16.795 -13.143 1.00 90.06 94 GLU A CA 1
ATOM 797 C C . GLU A 1 94 ? 0.436 16.050 -13.397 1.00 90.06 94 GLU A C 1
ATOM 799 O O . GLU A 1 94 ? 0.139 15.612 -14.509 1.00 90.06 94 GLU A O 1
ATOM 804 N N . GLY A 1 95 ? -0.354 15.816 -12.342 1.00 86.69 95 GLY A N 1
ATOM 805 C CA . GLY A 1 95 ? -1.632 15.094 -12.435 1.00 86.69 95 GLY A CA 1
ATOM 806 C C . GLY A 1 95 ? -1.510 13.591 -12.729 1.00 86.69 95 GLY A C 1
ATOM 807 O O . GLY A 1 95 ? -2.525 12.925 -12.958 1.00 86.69 95 GLY A O 1
ATOM 808 N N . LYS A 1 96 ? -0.293 13.034 -12.715 1.00 90.56 96 LYS A N 1
ATOM 809 C CA . LYS A 1 96 ? -0.027 11.594 -12.803 1.00 90.56 96 LYS A CA 1
ATOM 810 C C . LYS A 1 96 ? 0.282 11.049 -11.417 1.00 90.56 96 LYS A C 1
ATOM 812 O O . LYS A 1 96 ? 1.112 11.590 -10.694 1.00 90.56 96 LYS A O 1
ATOM 817 N N . VAL A 1 97 ? -0.372 9.948 -11.079 1.00 91.25 97 VAL A N 1
ATOM 818 C CA . VAL A 1 97 ? -0.209 9.238 -9.812 1.00 91.25 97 VAL A CA 1
ATOM 819 C C . VAL A 1 97 ? 0.507 7.927 -10.093 1.00 91.25 97 VAL A C 1
ATOM 821 O O . VAL A 1 97 ? 0.079 7.159 -10.960 1.00 91.25 97 VAL A O 1
ATOM 824 N N . LEU A 1 98 ? 1.600 7.677 -9.379 1.00 89.94 98 LEU A N 1
ATOM 825 C CA . LEU A 1 98 ? 2.306 6.405 -9.435 1.00 89.94 98 LEU A CA 1
ATOM 826 C C . LEU A 1 98 ? 1.652 5.403 -8.483 1.00 89.94 98 LEU A C 1
ATOM 828 O O . LEU A 1 98 ? 1.475 5.689 -7.301 1.00 89.94 98 LEU A O 1
ATOM 832 N N . ILE A 1 99 ? 1.333 4.221 -9.001 1.00 90.56 99 ILE A N 1
ATOM 833 C CA . ILE A 1 99 ? 0.776 3.118 -8.225 1.00 90.56 99 ILE A CA 1
ATOM 834 C C . ILE A 1 99 ? 1.751 1.947 -8.230 1.00 90.56 99 ILE A C 1
ATOM 836 O O . ILE A 1 99 ? 2.285 1.575 -9.280 1.00 90.56 99 ILE A O 1
ATOM 840 N N . ARG A 1 100 ? 1.969 1.366 -7.049 1.00 91.75 100 ARG A N 1
ATOM 841 C CA . ARG A 1 100 ? 2.941 0.297 -6.804 1.00 91.75 100 ARG A CA 1
ATOM 842 C C . ARG A 1 100 ? 2.268 -0.920 -6.176 1.00 91.75 100 ARG A C 1
ATOM 844 O O . ARG A 1 100 ? 1.538 -0.771 -5.200 1.00 91.75 100 ARG A O 1
ATOM 851 N N . HIS A 1 101 ? 2.533 -2.115 -6.699 1.00 91.00 101 HIS A N 1
ATOM 852 C CA . HIS A 1 101 ? 2.142 -3.356 -6.029 1.00 91.00 101 HIS A CA 1
ATOM 853 C C . HIS A 1 101 ? 3.008 -3.590 -4.781 1.00 91.00 101 HIS A C 1
ATOM 855 O O . HIS A 1 101 ? 4.239 -3.632 -4.872 1.00 91.00 101 HIS A O 1
ATOM 861 N N . VAL A 1 102 ? 2.371 -3.755 -3.623 1.00 90.44 102 VAL A N 1
ATOM 862 C CA . VAL A 1 102 ? 3.040 -3.925 -2.324 1.00 90.44 102 VAL A CA 1
ATOM 863 C C . VAL A 1 102 ? 2.631 -5.226 -1.643 1.00 90.44 102 VAL A C 1
ATOM 865 O O . VAL A 1 102 ? 1.542 -5.744 -1.885 1.00 90.44 102 VAL A O 1
ATOM 868 N N . LYS A 1 103 ? 3.504 -5.736 -0.767 1.00 88.19 103 LYS A N 1
ATOM 869 C CA . LYS A 1 103 ? 3.199 -6.868 0.121 1.00 88.19 103 LYS A CA 1
ATOM 870 C C . LYS A 1 103 ? 3.044 -6.359 1.562 1.00 88.19 103 LYS A C 1
ATOM 872 O O . LYS A 1 103 ? 3.877 -5.551 1.988 1.00 88.19 103 LYS A O 1
ATOM 877 N N . PRO A 1 104 ? 2.000 -6.780 2.296 1.00 88.81 104 PRO A N 1
ATOM 878 C CA . PRO A 1 104 ? 1.825 -6.415 3.690 1.00 88.81 104 PRO A CA 1
ATOM 879 C C . PRO A 1 104 ? 2.617 -7.359 4.602 1.00 88.81 104 PRO A C 1
ATOM 881 O O . PRO A 1 104 ? 2.678 -8.561 4.356 1.00 88.81 104 PRO A O 1
ATOM 884 N N . TYR A 1 105 ? 3.180 -6.819 5.677 1.00 86.50 105 TYR A N 1
ATOM 885 C CA . TYR A 1 105 ? 3.823 -7.578 6.749 1.00 86.50 105 TYR A CA 1
ATOM 886 C C . TYR A 1 105 ? 3.249 -7.096 8.073 1.00 86.50 105 TYR A C 1
ATOM 888 O O . TYR A 1 105 ? 3.335 -5.909 8.372 1.00 86.50 105 TYR A O 1
ATOM 896 N N . PHE A 1 106 ? 2.630 -7.987 8.840 1.00 82.31 106 PHE A N 1
ATOM 897 C CA . PHE A 1 106 ? 1.987 -7.644 10.106 1.00 82.31 106 PHE A CA 1
ATOM 898 C C . PHE A 1 106 ? 2.872 -8.042 11.279 1.00 82.31 106 PHE A C 1
ATOM 900 O O . PHE A 1 106 ? 3.437 -9.134 11.283 1.00 82.31 106 PHE A O 1
ATOM 907 N N . PHE A 1 107 ? 2.928 -7.177 12.287 1.00 79.25 107 PHE A N 1
ATOM 908 C CA . PHE A 1 107 ? 3.529 -7.475 13.577 1.00 79.25 107 PHE A CA 1
ATOM 909 C C . PHE A 1 107 ? 2.486 -7.248 14.668 1.00 79.25 107 PHE A C 1
ATOM 911 O O . PHE A 1 107 ? 1.902 -6.163 14.774 1.00 79.25 107 PHE A O 1
ATOM 918 N N . SER A 1 108 ? 2.255 -8.277 15.472 1.00 65.31 108 SER A N 1
ATOM 919 C CA . SER A 1 108 ? 1.558 -8.161 16.746 1.00 65.31 108 SER A CA 1
ATOM 920 C C . SER A 1 108 ? 2.598 -8.222 17.853 1.00 65.31 108 SER A C 1
ATOM 922 O O . SER A 1 108 ? 3.339 -9.200 17.928 1.00 65.31 108 SER A O 1
ATOM 924 N N . GLU A 1 109 ? 2.658 -7.191 18.688 1.00 57.03 109 GLU A N 1
ATOM 925 C CA . GLU A 1 109 ? 3.283 -7.327 20.001 1.00 57.03 109 GLU A CA 1
ATOM 926 C C . GLU A 1 109 ? 2.232 -7.984 20.909 1.00 57.03 109 GLU A C 1
ATOM 928 O O . GLU A 1 109 ? 1.088 -7.519 20.958 1.00 57.03 109 GLU A O 1
ATOM 933 N N . GLU A 1 110 ? 2.583 -9.135 21.496 1.00 47.94 110 GLU A N 1
ATOM 934 C CA . GLU A 1 110 ? 1.754 -9.846 22.484 1.00 47.94 110 GLU A CA 1
ATOM 935 C C . GLU A 1 110 ? 1.587 -9.035 23.774 1.00 47.94 110 GLU A C 1
ATOM 937 O O . GLU A 1 110 ? 2.582 -8.424 24.229 1.00 47.94 110 GLU A O 1
#

Organism: NCBI:txid3238748